Protein AF-A0A924S4B3-F1 (afdb_monomer_lite)

Foldseek 3Di:
DPPPDDDDPVLVVVLVVQVVVVVVQCVPAQAQKEKEWEQEDQDQIDIDIDGPVCVSVVSSVLVVVVWDWDWDDDHRYIYIYIYHPPDDDDDPVCSVVSGHPDNVVVVVVVVVD

Radius of gyration: 15.61 Å; chains: 1; bounding box: 39×21×47 Å

Structure (mmCIF, N/CA/C/O backbone):
data_AF-A0A924S4B3-F1
#
_entry.id   AF-A0A924S4B3-F1
#
loop_
_atom_site.group_PDB
_atom_site.id
_atom_site.type_symbol
_atom_site.label_atom_id
_atom_site.label_alt_id
_atom_site.label_comp_id
_atom_site.label_asym_id
_atom_site.label_entity_id
_atom_site.label_seq_id
_atom_site.pdbx_PDB_ins_code
_atom_site.Cartn_x
_atom_site.Cartn_y
_atom_site.Cartn_z
_atom_site.occupancy
_atom_site.B_iso_or_equiv
_atom_site.auth_seq_id
_atom_site.auth_comp_id
_atom_site.auth_asym_id
_atom_site.auth_atom_id
_atom_site.pdbx_PDB_model_num
ATOM 1 N N . MET A 1 1 ? 22.249 -5.259 0.755 1.00 54.16 1 MET A N 1
ATOM 2 C CA . MET A 1 1 ? 22.051 -6.200 -0.368 1.00 54.16 1 MET A CA 1
ATOM 3 C C . MET A 1 1 ? 20.658 -6.783 -0.255 1.00 54.16 1 MET A C 1
ATOM 5 O O . MET A 1 1 ? 20.288 -7.187 0.838 1.00 54.16 1 MET A O 1
ATOM 9 N N . LEU A 1 2 ? 19.913 -6.820 -1.354 1.00 54.34 2 LEU A N 1
ATOM 10 C CA . LEU A 1 2 ? 18.647 -7.545 -1.483 1.00 54.34 2 LEU A CA 1
ATOM 11 C C . LEU A 1 2 ? 18.917 -8.733 -2.402 1.00 54.34 2 LEU A C 1
ATOM 13 O O . LEU A 1 2 ? 19.341 -8.525 -3.536 1.00 54.34 2 LEU A O 1
ATOM 17 N N . ASN A 1 3 ? 18.778 -9.966 -1.908 1.00 53.97 3 ASN A N 1
ATOM 18 C CA . ASN A 1 3 ? 19.042 -11.191 -2.682 1.00 53.97 3 ASN A CA 1
ATOM 19 C C . ASN A 1 3 ? 20.413 -11.209 -3.402 1.00 53.97 3 ASN A C 1
ATOM 21 O O . ASN A 1 3 ? 20.523 -11.653 -4.541 1.00 53.97 3 ASN A O 1
ATOM 25 N N . GLY A 1 4 ? 21.464 -10.677 -2.766 1.00 54.41 4 GLY A N 1
ATOM 26 C CA . GLY A 1 4 ? 22.820 -10.652 -3.337 1.00 54.41 4 GLY A CA 1
ATOM 27 C C . GLY A 1 4 ? 23.061 -9.602 -4.430 1.00 54.41 4 GLY A C 1
ATOM 28 O O . GLY A 1 4 ? 24.157 -9.558 -4.984 1.00 54.41 4 GLY A O 1
ATOM 29 N N . ARG A 1 5 ? 22.088 -8.727 -4.726 1.00 55.66 5 ARG A N 1
ATOM 30 C CA . ARG A 1 5 ? 22.286 -7.562 -5.601 1.00 55.66 5 ARG A CA 1
ATOM 31 C C . ARG A 1 5 ? 22.590 -6.295 -4.787 1.00 55.66 5 ARG A C 1
ATOM 33 O O . ARG A 1 5 ? 22.019 -6.108 -3.698 1.00 55.66 5 ARG A O 1
ATOM 40 N N . PRO A 1 6 ? 23.492 -5.423 -5.278 1.00 60.53 6 PRO A N 1
ATOM 41 C CA . PRO A 1 6 ? 23.685 -4.104 -4.696 1.00 60.53 6 PRO A CA 1
ATOM 42 C C . PRO A 1 6 ? 22.382 -3.306 -4.806 1.00 60.53 6 PRO A C 1
ATOM 44 O O . PRO A 1 6 ? 21.747 -3.254 -5.854 1.00 60.53 6 PRO A O 1
ATOM 47 N N . VAL A 1 7 ? 21.975 -2.737 -3.675 1.00 71.00 7 VAL A N 1
ATOM 48 C CA . VAL A 1 7 ? 20.863 -1.788 -3.572 1.00 71.00 7 VAL A CA 1
ATOM 49 C C . VAL A 1 7 ? 21.354 -0.514 -4.243 1.00 71.00 7 VAL A C 1
ATOM 51 O O . VAL A 1 7 ? 22.374 0.027 -3.813 1.00 71.00 7 VAL A O 1
ATOM 54 N N . THR A 1 8 ? 20.698 -0.074 -5.315 1.00 84.00 8 THR A N 1
ATOM 55 C CA . THR A 1 8 ? 21.099 1.182 -5.952 1.00 84.00 8 THR A CA 1
ATOM 56 C C . THR A 1 8 ? 20.727 2.355 -5.036 1.00 84.00 8 THR A C 1
ATOM 58 O O . THR A 1 8 ? 19.738 2.251 -4.297 1.00 84.00 8 THR A O 1
ATOM 61 N N . PRO A 1 9 ? 21.501 3.454 -5.034 1.00 86.81 9 PRO A N 1
ATOM 62 C CA . PRO A 1 9 ? 21.172 4.638 -4.243 1.00 86.81 9 PRO A CA 1
ATOM 63 C C . PRO A 1 9 ? 19.749 5.146 -4.506 1.00 86.81 9 PRO A C 1
ATOM 65 O O . PRO A 1 9 ? 19.039 5.484 -3.565 1.00 86.81 9 PRO A 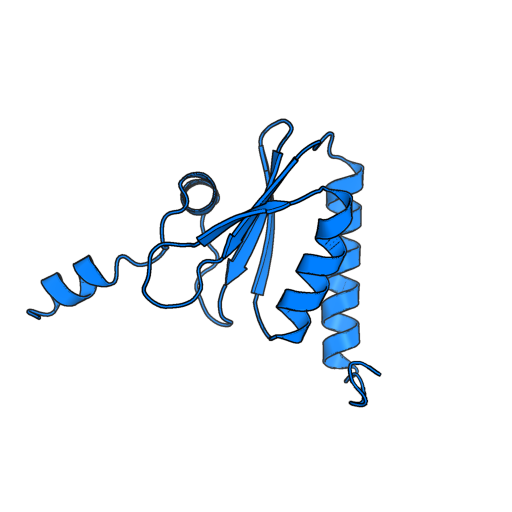O 1
ATOM 68 N N . GLU A 1 10 ? 19.298 5.092 -5.761 1.00 87.12 10 GLU A N 1
ATOM 69 C CA . GLU A 1 10 ? 17.970 5.550 -6.177 1.00 87.12 10 GLU A CA 1
ATOM 70 C C . GLU A 1 10 ? 16.851 4.695 -5.566 1.00 87.12 10 GLU A C 1
ATOM 72 O O . GLU A 1 10 ? 15.826 5.219 -5.129 1.00 87.12 10 GLU A O 1
ATOM 77 N N . PHE A 1 11 ? 17.037 3.371 -5.489 1.00 88.75 11 PHE A N 1
ATOM 78 C CA . PHE A 1 11 ? 16.074 2.496 -4.821 1.00 88.75 11 PHE A CA 1
ATOM 79 C C . PHE A 1 11 ? 16.042 2.754 -3.311 1.00 88.75 11 PHE A C 1
ATOM 81 O O . PHE A 1 11 ? 14.960 2.811 -2.728 1.00 88.75 11 PHE A O 1
ATOM 88 N N . ALA A 1 12 ? 17.209 2.925 -2.680 1.00 90.00 12 ALA A N 1
ATOM 89 C CA . ALA A 1 12 ? 17.286 3.209 -1.250 1.00 90.00 12 ALA A CA 1
ATOM 90 C C . ALA A 1 12 ? 16.564 4.519 -0.900 1.00 90.00 12 ALA A C 1
ATOM 92 O O . ALA A 1 12 ? 15.765 4.541 0.033 1.00 90.00 12 ALA A O 1
ATOM 93 N N . GLU A 1 13 ? 16.788 5.574 -1.685 1.00 92.56 13 GLU A N 1
ATOM 94 C CA . GLU A 1 13 ? 16.140 6.876 -1.515 1.00 92.56 13 GLU A CA 1
ATOM 95 C C . GLU A 1 13 ? 14.622 6.799 -1.735 1.00 92.56 13 GLU A C 1
ATOM 97 O O . GLU A 1 13 ? 13.847 7.298 -0.913 1.00 92.56 13 GLU A O 1
ATOM 102 N N . LYS A 1 14 ? 14.176 6.122 -2.803 1.00 92.38 14 LYS A N 1
ATOM 103 C CA . LYS A 1 14 ? 12.745 5.927 -3.087 1.00 92.38 14 LYS A CA 1
ATOM 104 C C . LYS A 1 14 ? 12.048 5.176 -1.951 1.00 92.38 14 LYS A C 1
ATOM 106 O O . LYS A 1 14 ? 10.957 5.562 -1.529 1.00 92.38 14 LYS A O 1
ATOM 111 N N . LEU A 1 15 ? 12.674 4.111 -1.454 1.00 94.75 15 LEU A N 1
ATOM 112 C CA . LEU A 1 15 ? 12.137 3.304 -0.365 1.00 94.75 15 LEU A CA 1
ATOM 113 C C . LEU A 1 15 ? 12.078 4.087 0.952 1.00 94.75 15 LEU A C 1
ATOM 115 O O . LEU A 1 15 ? 11.048 4.055 1.624 1.00 94.75 15 LEU A O 1
ATOM 119 N N . ASP A 1 16 ? 13.154 4.784 1.316 1.00 95.62 16 ASP A N 1
ATOM 120 C CA . ASP A 1 16 ? 13.212 5.570 2.551 1.00 95.62 16 ASP A CA 1
ATOM 121 C C . ASP A 1 16 ? 12.171 6.697 2.549 1.00 95.62 16 ASP A C 1
ATOM 123 O O . ASP A 1 16 ? 11.430 6.869 3.521 1.00 95.62 16 ASP A O 1
ATOM 127 N N . THR A 1 17 ? 12.019 7.377 1.408 1.00 96.56 17 THR A N 1
ATOM 128 C CA . THR A 1 17 ? 10.977 8.389 1.194 1.00 96.56 17 THR A CA 1
ATOM 129 C C . THR A 1 17 ? 9.582 7.800 1.407 1.00 96.56 17 THR A C 1
ATOM 131 O O . THR A 1 17 ? 8.772 8.365 2.147 1.00 96.56 17 THR A O 1
ATOM 134 N N . ALA A 1 18 ? 9.292 6.646 0.797 1.00 96.44 18 ALA A N 1
ATOM 135 C CA . ALA A 1 18 ? 7.984 6.005 0.900 1.00 96.44 18 ALA A CA 1
ATOM 136 C C . ALA A 1 18 ? 7.673 5.532 2.329 1.00 96.44 18 ALA A C 1
ATOM 138 O O . ALA A 1 18 ? 6.586 5.802 2.841 1.00 96.44 18 ALA A O 1
ATOM 139 N N . LEU A 1 19 ? 8.621 4.870 3.001 1.00 97.31 19 LEU A N 1
ATOM 140 C CA . LEU A 1 19 ? 8.433 4.399 4.375 1.00 97.31 19 LEU A CA 1
ATOM 141 C C . LEU A 1 19 ? 8.298 5.563 5.360 1.00 97.31 19 LEU A C 1
ATOM 143 O O . LEU A 1 19 ? 7.445 5.516 6.245 1.00 97.31 19 LEU A O 1
ATOM 147 N N . THR A 1 20 ? 9.082 6.629 5.193 1.00 97.88 20 THR A N 1
ATOM 148 C CA . THR A 1 20 ? 8.966 7.841 6.015 1.00 97.88 20 THR A CA 1
ATOM 149 C C . THR A 1 20 ? 7.596 8.496 5.841 1.00 97.88 20 THR A C 1
ATOM 151 O O . THR A 1 20 ? 6.927 8.796 6.833 1.00 97.88 20 THR A O 1
ATOM 154 N N . ALA A 1 21 ? 7.130 8.654 4.598 1.00 97.62 21 ALA A N 1
ATOM 155 C CA . ALA A 1 21 ? 5.809 9.206 4.312 1.00 97.62 21 ALA A CA 1
ATOM 156 C C . ALA A 1 21 ? 4.680 8.331 4.887 1.00 97.62 21 ALA A C 1
ATOM 158 O O . ALA A 1 21 ? 3.723 8.852 5.466 1.00 97.62 21 ALA A O 1
ATOM 159 N N . TYR A 1 22 ? 4.800 7.005 4.777 1.00 97.44 22 TYR A N 1
ATOM 160 C CA . TYR A 1 22 ? 3.815 6.078 5.328 1.00 97.44 22 TYR A CA 1
ATOM 161 C C . TYR A 1 22 ? 3.769 6.133 6.856 1.00 97.44 22 TYR A C 1
ATOM 163 O O . TYR A 1 22 ? 2.689 6.228 7.431 1.00 97.44 22 TYR A O 1
ATOM 171 N N . ARG A 1 23 ? 4.923 6.134 7.531 1.00 97.06 23 ARG A N 1
ATOM 172 C CA . ARG A 1 23 ? 4.995 6.222 8.998 1.00 97.06 23 ARG A CA 1
ATOM 173 C C . ARG A 1 23 ? 4.394 7.520 9.523 1.00 97.06 23 ARG A C 1
ATOM 175 O O . ARG A 1 23 ? 3.650 7.490 10.500 1.00 97.06 23 ARG A O 1
ATOM 182 N N . ALA A 1 24 ? 4.668 8.642 8.855 1.00 97.06 24 ALA A N 1
ATOM 183 C CA . ALA A 1 24 ? 4.067 9.930 9.193 1.00 97.06 24 ALA A CA 1
ATOM 184 C C . ALA A 1 24 ? 2.536 9.901 9.050 1.00 97.06 24 ALA A C 1
ATOM 186 O O . ALA A 1 24 ? 1.825 10.387 9.927 1.00 97.06 24 ALA A O 1
ATOM 187 N N . PHE A 1 25 ? 2.025 9.280 7.982 1.00 96.19 25 PHE A N 1
ATOM 188 C CA . PHE A 1 25 ? 0.593 9.039 7.811 1.00 96.19 25 PHE A CA 1
ATOM 189 C C . PHE A 1 25 ? 0.027 8.150 8.930 1.00 96.19 25 PHE A C 1
ATOM 191 O O . PHE A 1 25 ? -0.948 8.533 9.577 1.00 96.19 25 PHE A O 1
ATOM 198 N N . ALA A 1 26 ? 0.654 6.999 9.186 1.00 94.81 26 ALA A N 1
ATOM 199 C CA . ALA A 1 26 ? 0.186 5.979 10.120 1.00 94.81 26 ALA A CA 1
ATOM 200 C C . ALA A 1 26 ? 0.165 6.465 11.577 1.00 94.81 26 ALA A C 1
ATOM 202 O O . ALA A 1 26 ? -0.720 6.067 12.330 1.00 94.81 26 ALA A O 1
ATOM 203 N N . ALA A 1 27 ? 1.073 7.368 11.962 1.00 94.12 27 ALA A N 1
ATOM 204 C CA . ALA A 1 27 ? 1.106 7.963 13.300 1.00 94.12 27 ALA A CA 1
ATOM 205 C C . ALA A 1 27 ? -0.196 8.701 13.673 1.00 94.12 27 ALA A C 1
ATOM 207 O O . ALA A 1 27 ? -0.511 8.829 14.855 1.00 94.12 27 ALA A O 1
ATOM 208 N N . GLY A 1 28 ? -0.955 9.174 12.678 1.00 89.75 28 GLY A N 1
ATOM 209 C CA . GLY A 1 28 ? -2.250 9.830 12.870 1.00 89.75 28 GLY A CA 1
ATOM 210 C C . GLY A 1 28 ? -3.468 8.913 12.725 1.00 89.75 28 GLY A C 1
ATOM 211 O O . GLY A 1 28 ? -4.589 9.405 12.831 1.00 89.75 28 GLY A O 1
ATOM 212 N N . GLN A 1 29 ? -3.285 7.617 12.452 1.00 90.19 29 GLN A N 1
ATOM 213 C CA . GLN A 1 29 ? -4.388 6.698 12.156 1.00 90.19 29 GLN A CA 1
ATOM 214 C C . GLN A 1 29 ? -4.704 5.760 13.323 1.00 90.19 29 GLN A C 1
ATOM 216 O O . GLN A 1 29 ? -3.825 5.324 14.060 1.00 90.19 29 GLN A O 1
ATOM 221 N N . GLN A 1 30 ? -5.976 5.372 13.427 1.00 89.19 30 GLN A N 1
ATOM 222 C CA . GLN A 1 30 ? -6.450 4.298 14.314 1.00 89.19 30 GLN A CA 1
ATOM 223 C C . GLN A 1 30 ? -6.754 3.015 13.530 1.00 89.19 30 GLN A C 1
ATOM 225 O O . GLN A 1 30 ? -7.621 2.227 13.909 1.00 89.19 30 GLN A O 1
ATOM 230 N N . ALA A 1 31 ? -6.090 2.830 12.389 1.00 89.19 31 ALA A N 1
ATOM 231 C 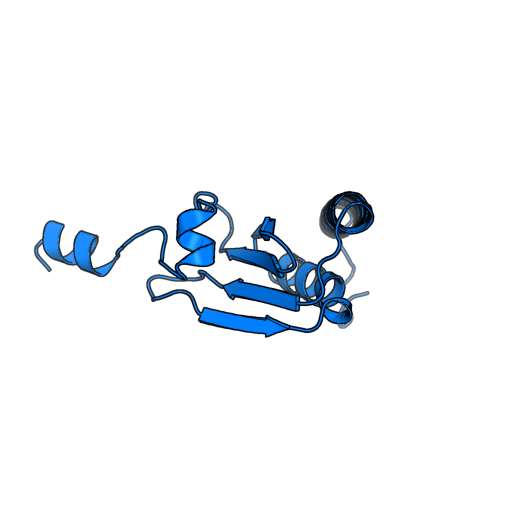CA . ALA A 1 31 ? -6.364 1.708 11.512 1.00 89.19 31 ALA A CA 1
ATOM 232 C C . ALA A 1 31 ? -6.033 0.380 12.207 1.00 89.19 31 ALA A C 1
ATOM 234 O O . ALA A 1 31 ? -4.938 0.192 12.735 1.00 89.19 31 ALA A O 1
ATOM 235 N N . THR A 1 32 ? -6.983 -0.550 12.183 1.00 89.62 32 THR A N 1
ATOM 236 C CA . THR A 1 32 ? -6.844 -1.900 12.752 1.00 89.62 32 THR A CA 1
ATOM 237 C C . THR A 1 32 ? -6.772 -2.975 11.672 1.00 89.62 32 THR A C 1
ATOM 239 O O . THR A 1 32 ? -6.429 -4.120 11.956 1.00 89.62 32 THR A O 1
ATOM 242 N N . SER A 1 33 ? -7.074 -2.607 10.426 1.00 93.19 33 SER A N 1
ATOM 243 C CA . SER A 1 33 ? -7.055 -3.489 9.262 1.00 93.19 33 SER A CA 1
ATOM 244 C C . SER A 1 33 ? -6.494 -2.769 8.041 1.00 93.19 33 SER A C 1
ATOM 246 O O . SER A 1 33 ? -6.571 -1.540 7.946 1.00 93.19 33 SER A O 1
ATOM 248 N N . CYS A 1 34 ? -5.943 -3.535 7.101 1.00 97.31 34 CYS A N 1
ATOM 249 C CA . CYS A 1 34 ? -5.501 -3.010 5.820 1.00 97.31 34 CYS A CA 1
ATOM 250 C C . CYS A 1 34 ? -6.009 -3.863 4.665 1.00 97.31 34 CYS A C 1
ATOM 252 O O . CYS A 1 34 ? -5.911 -5.088 4.712 1.00 97.31 34 CYS A O 1
ATOM 254 N N . ARG A 1 35 ? -6.529 -3.201 3.629 1.00 97.44 35 ARG A N 1
ATOM 255 C CA . ARG A 1 35 ? -6.852 -3.813 2.342 1.00 97.44 35 ARG A CA 1
ATOM 256 C C . ARG A 1 35 ? -5.750 -3.459 1.354 1.00 97.44 35 ARG A C 1
ATOM 258 O O . ARG A 1 35 ? -5.565 -2.289 1.023 1.00 97.44 35 ARG A O 1
ATOM 265 N N . LEU A 1 36 ? -5.021 -4.465 0.899 1.00 97.00 36 LEU A N 1
ATOM 266 C CA . LEU A 1 36 ? -4.056 -4.337 -0.181 1.00 97.00 36 LEU A CA 1
ATOM 267 C C . LEU A 1 36 ? -4.774 -4.580 -1.505 1.00 97.00 36 LEU A C 1
ATOM 269 O O . LEU A 1 36 ? -5.316 -5.663 -1.695 1.00 97.00 36 LEU A O 1
ATOM 273 N N . VAL A 1 37 ? -4.768 -3.591 -2.393 1.00 95.56 37 VAL A N 1
ATOM 274 C CA . VAL A 1 37 ? -5.407 -3.624 -3.711 1.00 95.56 37 VAL A CA 1
ATOM 275 C C . VAL A 1 37 ? -4.323 -3.532 -4.781 1.00 95.56 37 VAL A C 1
ATOM 277 O O . VAL A 1 37 ? -3.621 -2.531 -4.890 1.00 95.56 37 VAL A O 1
ATOM 280 N N . HIS A 1 38 ? -4.165 -4.603 -5.546 1.00 92.44 38 HIS A N 1
ATOM 281 C CA . HIS A 1 38 ? -3.237 -4.723 -6.662 1.00 92.44 38 HIS A CA 1
ATOM 282 C C . HIS A 1 38 ? -4.011 -4.579 -7.96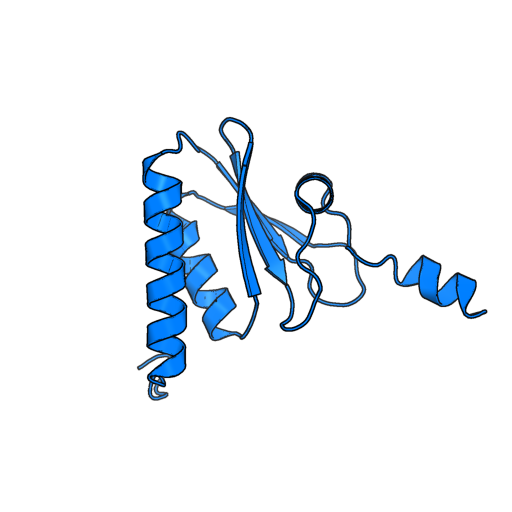8 1.00 92.44 38 HIS A C 1
ATOM 284 O O . HIS A 1 38 ? -4.725 -5.498 -8.374 1.00 92.44 38 HIS A O 1
ATOM 290 N N . ASP A 1 39 ? -3.838 -3.437 -8.620 1.00 86.38 39 ASP A N 1
ATOM 291 C CA . ASP A 1 39 ? -4.376 -3.142 -9.944 1.00 86.38 39 ASP A CA 1
ATOM 292 C C . ASP A 1 39 ? -3.218 -3.174 -10.952 1.00 86.38 39 ASP A C 1
ATOM 294 O O . ASP A 1 39 ? -2.582 -2.166 -11.253 1.00 86.38 39 ASP A O 1
ATOM 298 N N . VAL A 1 40 ? -2.854 -4.388 -11.366 1.00 79.38 40 VAL A N 1
ATOM 299 C CA . VAL A 1 40 ? -1.729 -4.665 -12.270 1.00 79.38 40 VAL A CA 1
ATOM 300 C C . VAL A 1 40 ? -2.232 -5.463 -13.472 1.00 79.38 40 VAL A C 1
ATOM 302 O O . VAL A 1 40 ? -2.798 -6.548 -13.317 1.00 79.38 40 VAL A O 1
ATOM 305 N N . GLY A 1 41 ? -2.016 -4.926 -14.675 1.00 73.38 41 GLY A N 1
ATOM 306 C CA . GLY A 1 41 ? -2.498 -5.494 -15.933 1.00 73.38 41 GLY A CA 1
ATOM 307 C C . GLY A 1 41 ? -3.928 -5.085 -16.317 1.00 73.38 41 GLY A C 1
ATOM 308 O O . GLY A 1 41 ? -4.506 -4.150 -15.784 1.00 73.38 41 GLY A O 1
ATOM 309 N N . ALA A 1 42 ? -4.497 -5.797 -17.293 1.00 66.62 42 ALA A N 1
ATOM 310 C CA . ALA A 1 42 ? -5.788 -5.477 -17.921 1.00 66.62 42 ALA A CA 1
ATOM 311 C C . ALA A 1 42 ? -7.025 -6.059 -17.201 1.00 66.62 42 ALA A C 1
ATOM 313 O O . ALA A 1 42 ? -8.134 -5.999 -17.727 1.00 66.62 42 ALA A O 1
ATOM 314 N N . GLY A 1 43 ? -6.826 -6.715 -16.058 1.00 71.81 43 GLY A N 1
ATOM 315 C CA . GLY A 1 43 ? -7.865 -7.475 -15.368 1.00 71.81 43 GLY A CA 1
ATOM 316 C C . GLY A 1 43 ? -8.520 -6.713 -14.220 1.00 71.81 43 GLY A C 1
ATOM 317 O O . GLY A 1 43 ? -8.140 -5.598 -13.879 1.00 71.81 43 GLY A O 1
ATOM 318 N N . LYS A 1 44 ? -9.488 -7.366 -13.568 1.00 79.44 44 LYS A N 1
ATOM 319 C CA . LYS A 1 44 ? -10.032 -6.877 -12.299 1.00 79.44 44 LYS A CA 1
ATOM 320 C C . LYS A 1 44 ? -8.907 -6.802 -11.248 1.00 79.44 44 LYS A C 1
ATOM 322 O O . LYS A 1 44 ? -8.180 -7.794 -11.112 1.00 79.44 44 LYS A O 1
ATOM 327 N N . PRO A 1 45 ? -8.809 -5.712 -10.464 1.00 86.75 45 PRO A N 1
ATOM 328 C CA . PRO A 1 45 ? -7.873 -5.631 -9.357 1.00 86.75 45 PRO A CA 1
ATOM 329 C C . PRO A 1 45 ? -8.031 -6.814 -8.407 1.00 86.75 45 PRO A C 1
ATOM 331 O O . PRO A 1 45 ? -9.141 -7.242 -8.075 1.00 86.75 45 PRO A O 1
ATOM 334 N N . SER A 1 46 ? -6.902 -7.339 -7.950 1.00 90.44 46 SER A N 1
ATOM 335 C CA . SER A 1 46 ? -6.882 -8.336 -6.885 1.00 90.44 46 SER A CA 1
ATOM 336 C C . SER A 1 46 ? -6.747 -7.632 -5.544 1.00 90.44 46 SER A C 1
ATOM 338 O O . SER A 1 46 ? -5.992 -6.670 -5.423 1.00 90.44 46 SER A O 1
ATOM 340 N N . ALA A 1 47 ? -7.475 -8.090 -4.529 1.00 94.25 47 ALA A N 1
ATOM 341 C CA . ALA A 1 47 ? -7.413 -7.469 -3.218 1.00 94.25 47 ALA A CA 1
ATOM 342 C C . ALA A 1 47 ? -7.414 -8.497 -2.090 1.00 94.25 47 ALA A C 1
ATOM 344 O O . ALA A 1 47 ? -8.159 -9.481 -2.112 1.00 94.25 47 ALA A O 1
ATOM 345 N N . ILE A 1 48 ? -6.567 -8.254 -1.093 1.00 95.81 48 ILE A N 1
ATOM 346 C CA . ILE A 1 48 ? -6.405 -9.113 0.079 1.00 95.81 48 ILE A CA 1
ATOM 347 C C . ILE A 1 48 ? -6.361 -8.273 1.350 1.00 95.81 48 ILE A C 1
ATOM 349 O O . ILE A 1 48 ? -5.871 -7.143 1.353 1.00 95.81 48 ILE A O 1
ATOM 353 N N . ASP A 1 49 ? -6.862 -8.831 2.447 1.00 97.38 49 ASP A N 1
ATOM 354 C CA . ASP A 1 49 ? -6.646 -8.239 3.762 1.00 97.38 49 ASP A CA 1
ATOM 355 C C . ASP A 1 49 ? -5.255 -8.630 4.270 1.00 97.38 49 ASP A C 1
ATOM 357 O O . ASP A 1 49 ? -4.860 -9.795 4.193 1.00 97.38 49 ASP A O 1
ATOM 361 N N . ILE A 1 50 ? -4.518 -7.651 4.788 1.00 95.19 50 ILE A N 1
ATOM 362 C CA . ILE A 1 50 ? -3.202 -7.846 5.407 1.00 95.19 50 ILE A CA 1
ATOM 363 C C . ILE A 1 50 ? -3.192 -7.239 6.809 1.00 95.19 50 ILE A C 1
ATOM 365 O O . ILE A 1 50 ? -3.945 -6.304 7.111 1.00 95.19 50 ILE A O 1
ATOM 369 N N . ALA A 1 51 ? -2.320 -7.749 7.677 1.00 94.12 51 ALA A N 1
ATOM 370 C CA . ALA A 1 51 ? -2.153 -7.161 8.998 1.00 94.12 51 ALA A CA 1
ATOM 371 C C . ALA A 1 51 ? -1.469 -5.786 8.891 1.00 94.12 51 ALA A C 1
ATOM 373 O O . ALA A 1 51 ? -0.590 -5.577 8.055 1.00 94.12 51 ALA A O 1
ATOM 374 N N . ILE A 1 52 ? -1.818 -4.846 9.780 1.00 93.38 52 ILE A N 1
ATOM 375 C CA . ILE A 1 52 ? -1.183 -3.511 9.830 1.00 93.38 52 ILE A CA 1
ATOM 376 C C . ILE A 1 52 ? 0.346 -3.624 9.960 1.00 93.38 52 ILE A C 1
ATOM 378 O O . ILE A 1 52 ? 1.087 -2.849 9.358 1.00 93.38 52 ILE A O 1
ATOM 382 N N . THR A 1 53 ? 0.823 -4.631 10.696 1.00 93.94 53 THR A N 1
ATOM 383 C CA . THR A 1 53 ? 2.251 -4.914 10.896 1.00 93.94 53 THR A CA 1
ATOM 384 C C . THR A 1 53 ? 2.975 -5.369 9.627 1.00 93.94 53 THR A C 1
ATOM 386 O O . THR A 1 53 ? 4.200 -5.350 9.595 1.00 93.94 53 THR A O 1
ATOM 389 N N . GLU A 1 54 ? 2.252 -5.772 8.578 1.00 95.81 54 GLU A N 1
ATOM 390 C CA . GLU A 1 54 ? 2.827 -6.226 7.306 1.00 95.81 54 GLU A CA 1
ATOM 391 C C . GLU A 1 54 ? 2.948 -5.105 6.266 1.00 95.81 54 GLU A C 1
ATOM 393 O O . GLU A 1 54 ? 3.615 -5.293 5.248 1.00 95.81 54 GLU A O 1
ATOM 398 N N . ILE A 1 55 ? 2.334 -3.937 6.497 1.00 96.12 55 ILE A N 1
ATOM 399 C CA . ILE A 1 55 ? 2.217 -2.878 5.482 1.00 96.12 55 ILE A CA 1
ATOM 400 C C . ILE A 1 55 ? 3.583 -2.398 4.993 1.00 96.12 55 ILE A C 1
ATOM 402 O O . ILE A 1 55 ? 3.803 -2.331 3.787 1.00 96.12 55 ILE A O 1
ATOM 406 N N . GLU A 1 56 ? 4.524 -2.117 5.897 1.00 97.31 56 GLU A N 1
ATOM 407 C CA . GLU A 1 56 ? 5.866 -1.674 5.498 1.00 97.31 56 GLU A CA 1
ATOM 408 C C . GLU A 1 56 ? 6.590 -2.734 4.654 1.00 97.31 56 GLU A C 1
ATOM 410 O O . GLU A 1 56 ? 7.239 -2.400 3.664 1.00 97.31 56 GLU A O 1
ATOM 415 N N . GLY A 1 57 ? 6.419 -4.018 4.989 1.00 96.38 57 GLY A N 1
ATOM 416 C CA . GLY A 1 57 ? 6.958 -5.128 4.202 1.00 96.38 57 GLY A CA 1
ATOM 417 C C . GLY A 1 57 ? 6.341 -5.213 2.804 1.00 96.38 57 GLY A C 1
ATOM 418 O O . GLY A 1 57 ? 7.042 -5.506 1.836 1.00 96.38 57 GLY A O 1
ATOM 419 N N . ARG A 1 58 ? 5.046 -4.898 2.670 1.00 96.50 58 ARG A N 1
ATOM 420 C CA . ARG A 1 58 ? 4.366 -4.825 1.367 1.00 96.50 58 ARG A CA 1
ATOM 421 C C . ARG A 1 58 ? 4.812 -3.620 0.547 1.00 96.50 58 ARG A C 1
ATOM 423 O O . ARG A 1 58 ? 5.116 -3.800 -0.628 1.00 96.50 58 ARG A O 1
ATOM 430 N N . ILE A 1 59 ? 4.930 -2.437 1.157 1.00 96.88 59 ILE A N 1
ATOM 431 C CA . ILE A 1 59 ? 5.485 -1.235 0.506 1.00 96.88 59 ILE A CA 1
ATOM 432 C C . ILE A 1 59 ? 6.880 -1.544 -0.042 1.00 96.88 59 ILE A C 1
ATOM 434 O O . ILE A 1 59 ? 7.162 -1.288 -1.211 1.00 96.88 59 ILE A O 1
ATOM 438 N N . PHE A 1 60 ? 7.727 -2.156 0.786 1.00 95.88 60 PHE A N 1
ATOM 439 C CA . PHE A 1 60 ? 9.066 -2.570 0.399 1.00 95.88 60 PHE A CA 1
ATOM 440 C C . PHE A 1 60 ? 9.071 -3.510 -0.810 1.00 95.88 60 PHE A C 1
ATOM 442 O O . PHE A 1 60 ? 9.746 -3.224 -1.797 1.00 95.88 60 PHE A O 1
ATOM 449 N N . GLY A 1 61 ? 8.322 -4.618 -0.735 1.00 94.25 61 GLY A N 1
ATOM 450 C CA . GLY A 1 61 ? 8.277 -5.620 -1.802 1.00 94.25 61 GLY A CA 1
ATOM 451 C C . GLY A 1 61 ? 7.807 -5.021 -3.124 1.00 94.25 61 GLY A C 1
ATOM 452 O O . GLY A 1 61 ? 8.461 -5.194 -4.146 1.00 94.25 61 GLY A O 1
ATOM 453 N N . CYS A 1 62 ? 6.746 -4.214 -3.085 1.00 94.62 62 CYS A N 1
ATOM 454 C CA . CYS A 1 62 ? 6.191 -3.594 -4.284 1.00 94.62 62 CYS A CA 1
ATOM 455 C C . CYS A 1 62 ? 7.172 -2.604 -4.930 1.00 94.62 62 CYS A C 1
ATOM 457 O O . CYS A 1 62 ? 7.376 -2.645 -6.141 1.00 94.62 62 CYS A O 1
ATOM 459 N N . ILE A 1 63 ? 7.837 -1.752 -4.141 1.00 93.94 63 ILE A N 1
ATOM 460 C CA . ILE A 1 63 ? 8.850 -0.827 -4.675 1.00 93.94 63 ILE A CA 1
ATOM 461 C C . ILE A 1 63 ? 10.050 -1.598 -5.240 1.00 93.94 63 ILE A C 1
ATOM 463 O O . ILE A 1 63 ? 10.591 -1.200 -6.272 1.00 93.94 63 ILE A O 1
ATOM 467 N N . ALA A 1 64 ? 10.460 -2.698 -4.599 1.00 91.81 64 ALA A N 1
ATOM 468 C CA . ALA A 1 64 ? 11.558 -3.543 -5.072 1.00 91.81 64 ALA A CA 1
ATOM 469 C C . ALA A 1 64 ? 11.238 -4.245 -6.401 1.00 91.81 64 ALA A C 1
ATOM 471 O O . ALA A 1 64 ? 12.141 -4.461 -7.208 1.00 91.81 64 ALA A O 1
ATOM 472 N N . GLU A 1 65 ? 9.966 -4.556 -6.644 1.00 91.12 65 GLU A N 1
ATOM 473 C CA . GLU A 1 65 ? 9.462 -5.098 -7.911 1.00 91.12 65 GLU A CA 1
ATOM 474 C C . GLU A 1 65 ? 9.227 -4.012 -8.980 1.00 91.12 65 GLU A C 1
ATOM 476 O O . GLU A 1 65 ? 8.965 -4.330 -10.136 1.00 91.12 65 GLU A O 1
ATOM 481 N N . GLY A 1 66 ? 9.393 -2.732 -8.628 1.00 91.44 66 GLY A N 1
ATOM 482 C CA . GLY A 1 66 ? 9.264 -1.600 -9.548 1.00 91.44 66 GLY A CA 1
ATOM 483 C C . GLY A 1 66 ? 7.871 -0.970 -9.594 1.00 91.44 66 GLY A C 1
ATOM 484 O O . GLY A 1 66 ? 7.664 -0.034 -10.364 1.00 91.44 66 GLY A O 1
ATOM 485 N N . PHE A 1 67 ? 6.939 -1.416 -8.752 1.00 93.25 67 PHE A N 1
ATOM 486 C CA . PHE A 1 67 ? 5.585 -0.875 -8.702 1.00 93.25 67 PHE A CA 1
ATOM 487 C C . PHE A 1 67 ? 5.514 0.516 -8.061 1.00 93.25 67 PHE A C 1
ATOM 489 O O . PHE A 1 67 ? 6.365 0.937 -7.262 1.00 93.25 67 PHE A O 1
ATOM 496 N N . SER A 1 68 ? 4.442 1.223 -8.405 1.00 92.94 68 SER A N 1
ATOM 497 C CA . SER A 1 68 ? 3.968 2.413 -7.707 1.00 92.94 68 SER A CA 1
ATOM 498 C C . SER A 1 68 ? 3.049 1.998 -6.567 1.00 92.94 68 SER A C 1
ATOM 500 O O . SER A 1 68 ? 2.215 1.109 -6.724 1.00 92.94 68 SER A O 1
ATOM 502 N N . VAL A 1 69 ? 3.200 2.650 -5.416 1.00 95.69 69 VAL A N 1
ATOM 503 C CA . VAL A 1 69 ? 2.436 2.338 -4.206 1.00 95.69 69 VAL A CA 1
ATOM 504 C C . VAL A 1 69 ? 1.919 3.627 -3.593 1.00 95.69 69 VAL A C 1
ATOM 506 O O . VAL A 1 69 ? 2.641 4.625 -3.537 1.00 95.69 69 VAL A O 1
ATOM 509 N N . GLY A 1 70 ? 0.701 3.596 -3.069 1.00 96.44 70 GLY A N 1
ATOM 510 C CA . GLY A 1 70 ? 0.205 4.653 -2.202 1.00 96.44 70 GLY A CA 1
ATOM 511 C C . GLY A 1 70 ? -0.883 4.168 -1.263 1.00 96.44 70 GLY A C 1
ATOM 512 O O . GLY A 1 70 ? -1.289 3.008 -1.288 1.00 96.44 70 GLY A O 1
ATOM 513 N N . TRP A 1 71 ? -1.336 5.066 -0.396 1.00 97.44 71 TRP A N 1
ATOM 514 C CA . TRP A 1 71 ? -2.237 4.712 0.692 1.00 97.44 71 TRP A CA 1
ATOM 515 C C . TRP A 1 71 ? -3.201 5.838 1.046 1.00 97.44 71 TRP A C 1
ATOM 517 O O . TRP A 1 71 ? -2.947 7.014 0.777 1.00 97.44 71 TRP A O 1
ATOM 527 N N . PHE A 1 72 ? -4.305 5.452 1.674 1.00 96.88 72 PHE A N 1
ATOM 528 C CA . PHE A 1 72 ? -5.241 6.332 2.370 1.00 96.88 72 PHE A CA 1
ATOM 529 C C . PHE A 1 72 ? -5.981 5.533 3.450 1.00 96.88 72 PHE A C 1
ATOM 531 O O . PHE A 1 72 ? -5.822 4.316 3.545 1.00 96.88 72 PHE A O 1
ATOM 538 N N . ALA A 1 73 ? -6.771 6.208 4.282 1.00 95.50 73 ALA A N 1
ATOM 539 C CA . ALA A 1 73 ? -7.615 5.562 5.282 1.00 95.50 73 ALA A CA 1
ATOM 540 C C . ALA A 1 73 ? -9.078 5.979 5.122 1.00 95.50 73 ALA A C 1
ATOM 542 O O . ALA A 1 73 ? -9.367 7.132 4.800 1.00 95.50 73 ALA A O 1
ATOM 543 N N . GLU A 1 74 ? -9.983 5.048 5.420 1.00 93.81 74 GLU A N 1
ATOM 544 C CA . GLU A 1 74 ? -11.401 5.313 5.657 1.00 93.81 74 GLU A CA 1
ATOM 545 C C . GLU A 1 74 ? -11.822 4.641 6.968 1.00 93.81 74 GLU A C 1
ATOM 547 O O . GLU A 1 74 ? -11.853 3.413 7.097 1.00 93.81 74 GLU A O 1
ATOM 552 N N . GLY A 1 75 ? -12.109 5.460 7.982 1.00 90.44 75 GLY A N 1
ATOM 553 C CA . GLY A 1 75 ? -12.415 4.980 9.328 1.00 90.44 75 GLY A CA 1
ATOM 554 C C . GLY A 1 75 ? -11.253 4.186 9.933 1.00 90.44 75 GLY A C 1
ATOM 555 O O . GLY A 1 75 ? -10.165 4.715 10.134 1.00 90.44 75 GLY A O 1
ATOM 556 N N . VAL A 1 76 ? -11.493 2.907 10.234 1.00 92.31 76 VAL A N 1
ATOM 557 C CA . VAL A 1 76 ? -10.512 1.999 10.865 1.00 92.31 76 VAL A CA 1
ATOM 558 C C . VAL A 1 76 ? -9.734 1.144 9.858 1.00 92.31 76 VAL A C 1
ATOM 560 O O . VAL A 1 76 ? -9.029 0.207 10.247 1.00 92.31 76 VAL A O 1
ATOM 563 N N . ARG A 1 77 ? -9.880 1.422 8.560 1.00 95.00 77 ARG A N 1
ATOM 564 C CA . ARG A 1 77 ? -9.259 0.646 7.488 1.00 95.00 77 ARG A CA 1
ATOM 565 C C . ARG A 1 77 ? -8.282 1.509 6.702 1.00 95.00 77 ARG A C 1
ATOM 567 O O . ARG A 1 77 ? -8.652 2.563 6.190 1.00 95.00 77 ARG A O 1
ATOM 574 N N . THR A 1 78 ? -7.050 1.027 6.582 1.00 97.00 78 THR A N 1
ATOM 575 C CA . THR A 1 78 ? -6.073 1.544 5.620 1.00 97.00 78 THR A CA 1
ATOM 576 C C . THR A 1 78 ? -6.257 0.817 4.294 1.00 97.00 78 THR A C 1
ATOM 578 O O . THR A 1 78 ? -6.451 -0.395 4.265 1.00 97.00 78 THR A O 1
ATOM 581 N N . TYR A 1 79 ? -6.170 1.540 3.191 1.00 97.31 79 TYR A N 1
ATOM 582 C CA . TYR A 1 79 ? -6.071 0.963 1.8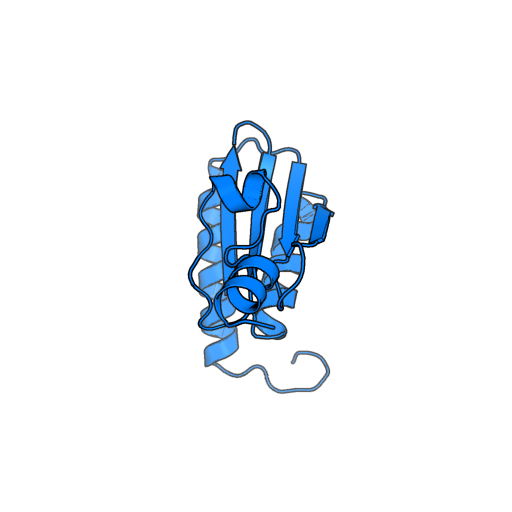60 1.00 97.31 79 TYR A CA 1
ATOM 583 C C . TYR A 1 79 ? -4.658 1.198 1.349 1.00 97.31 79 TYR A C 1
ATOM 585 O O . TYR A 1 79 ? -4.173 2.329 1.381 1.00 97.31 79 TYR A O 1
ATOM 593 N N . LEU A 1 80 ? -4.004 0.132 0.899 1.00 97.56 80 LEU A N 1
ATOM 594 C CA . LEU A 1 80 ? -2.722 0.175 0.209 1.00 97.56 80 LEU A CA 1
ATOM 595 C C . LEU A 1 80 ? -2.987 -0.200 -1.246 1.00 97.56 80 LEU A C 1
ATOM 597 O O . LEU A 1 80 ? -3.398 -1.325 -1.510 1.00 97.56 80 LEU A O 1
ATOM 601 N N . TRP A 1 81 ? -2.791 0.724 -2.179 1.00 96.31 81 TRP A N 1
ATOM 602 C CA . TRP A 1 81 ? -2.943 0.444 -3.604 1.00 96.31 81 TRP A CA 1
ATOM 603 C C . TRP A 1 81 ? -1.575 0.282 -4.264 1.00 96.31 81 TRP A C 1
ATOM 605 O O . TRP A 1 81 ? -0.615 0.965 -3.897 1.00 96.31 81 TRP A O 1
ATOM 615 N N . VAL A 1 82 ? -1.502 -0.633 -5.227 1.00 95.12 82 VAL A N 1
ATOM 616 C CA . VAL A 1 82 ? -0.293 -0.999 -5.972 1.00 95.12 82 VAL A CA 1
ATOM 617 C C . VAL A 1 82 ? -0.625 -1.057 -7.456 1.00 95.12 82 VAL A C 1
ATOM 619 O O . VAL A 1 82 ? -1.633 -1.658 -7.827 1.00 95.12 82 VAL A O 1
ATOM 622 N N . GLN A 1 83 ? 0.219 -0.444 -8.286 1.00 93.00 83 GLN A N 1
ATOM 623 C CA . GLN A 1 83 ? 0.052 -0.386 -9.740 1.00 93.00 83 GLN A CA 1
ATOM 624 C C . GLN A 1 83 ? 1.386 -0.431 -10.482 1.00 93.00 83 GLN A C 1
ATOM 626 O O . GLN A 1 83 ? 2.441 -0.132 -9.914 1.00 93.00 83 GLN A O 1
ATOM 631 N N . GLU A 1 84 ? 1.328 -0.763 -11.773 1.00 89.31 84 GLU A N 1
ATOM 632 C CA . GLU A 1 84 ? 2.466 -0.625 -12.684 1.00 89.31 84 GLU A CA 1
ATOM 633 C C . GLU A 1 84 ? 2.959 0.837 -12.731 1.00 89.31 84 GLU A C 1
ATOM 635 O O . GLU A 1 84 ? 2.186 1.779 -12.510 1.00 89.31 84 GLU A O 1
ATOM 640 N N . PRO A 1 85 ? 4.267 1.062 -12.954 1.00 86.12 85 PRO A N 1
ATOM 641 C CA . PRO A 1 85 ? 4.771 2.406 -13.201 1.00 86.12 85 PRO A CA 1
ATOM 642 C C . PRO A 1 85 ? 4.060 3.029 -14.411 1.00 86.12 85 PRO A C 1
ATOM 644 O O . PRO A 1 85 ? 3.615 2.328 -15.313 1.00 86.12 85 PRO A O 1
ATOM 647 N N . ASP A 1 86 ? 3.945 4.356 -14.411 1.00 82.56 86 ASP A N 1
ATOM 648 C CA . ASP A 1 86 ? 3.305 5.153 -15.470 1.00 82.56 86 ASP A CA 1
ATOM 649 C C . ASP A 1 86 ? 1.786 4.952 -15.651 1.00 82.56 86 ASP A C 1
ATOM 651 O O . ASP A 1 86 ? 1.160 5.666 -16.439 1.00 82.56 86 ASP A O 1
ATOM 655 N N . CYS A 1 87 ? 1.152 4.073 -14.866 1.00 82.94 87 CYS A N 1
ATOM 656 C CA . CYS A 1 87 ? -0.303 4.047 -14.747 1.00 82.94 87 CYS A CA 1
ATOM 657 C C . CYS A 1 87 ? -0.824 5.317 -14.047 1.00 82.94 87 CYS A C 1
ATOM 659 O O . CYS A 1 87 ? -0.189 5.831 -13.116 1.00 82.94 87 CYS A O 1
ATOM 661 N N . PRO A 1 88 ? -2.001 5.836 -14.449 1.00 83.88 88 PRO A N 1
ATOM 662 C CA . PRO A 1 88 ? -2.661 6.900 -13.706 1.00 83.88 88 PRO A CA 1
ATOM 663 C C . PRO A 1 88 ? -2.911 6.453 -12.266 1.00 83.88 88 PRO A C 1
ATOM 665 O O . PRO A 1 88 ? -3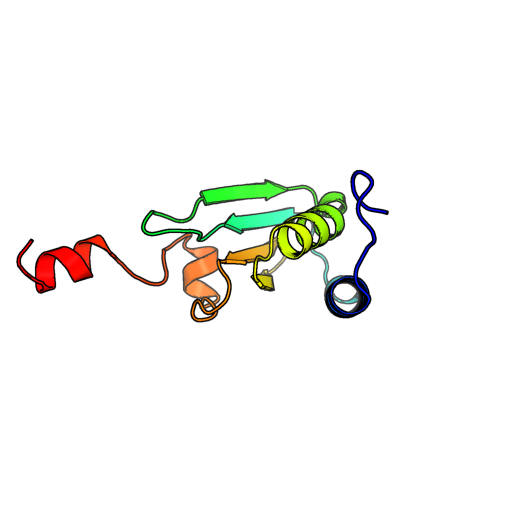.341 5.333 -12.040 1.00 83.88 88 PRO A O 1
ATOM 668 N N . LYS A 1 89 ? -2.697 7.334 -11.288 1.00 86.75 89 LYS A N 1
ATOM 669 C CA . LYS A 1 89 ? -3.016 7.035 -9.886 1.00 86.75 89 LYS A CA 1
ATOM 670 C C . LYS A 1 89 ? -4.515 6.715 -9.735 1.00 86.75 89 LYS A C 1
ATOM 672 O O . LYS A 1 89 ? -5.329 7.488 -10.253 1.00 86.75 89 LYS A O 1
ATOM 677 N N . PRO A 1 90 ? -4.910 5.681 -8.967 1.00 88.38 90 PRO A N 1
ATOM 678 C CA . PRO A 1 90 ? -6.310 5.346 -8.831 1.00 88.38 90 PRO A CA 1
ATOM 679 C C . PRO A 1 90 ? -7.027 6.319 -7.899 1.00 88.38 90 PRO A C 1
ATOM 681 O O . PRO A 1 90 ? -6.451 6.837 -6.934 1.00 88.38 90 PRO A O 1
ATOM 684 N N . SER A 1 91 ? -8.306 6.574 -8.183 1.00 91.00 91 SER A N 1
ATOM 685 C CA . SER A 1 91 ? -9.155 7.312 -7.249 1.00 91.00 91 SER A CA 1
ATOM 686 C C . SER A 1 91 ? -9.419 6.458 -6.004 1.00 91.00 91 SER A C 1
ATOM 688 O O . SER A 1 91 ? -9.411 5.229 -6.074 1.00 91.00 91 SER A O 1
ATOM 690 N N . HIS A 1 92 ? -9.693 7.090 -4.860 1.00 92.44 92 HIS A N 1
ATOM 691 C CA . HIS A 1 92 ? -10.044 6.337 -3.650 1.00 92.44 92 HIS A CA 1
ATOM 692 C C . HIS A 1 92 ? -11.283 5.464 -3.879 1.00 92.44 92 HIS A C 1
ATOM 694 O O . HIS A 1 92 ? -11.292 4.312 -3.461 1.00 92.44 92 HIS A O 1
ATOM 700 N N . ALA A 1 93 ? -12.279 5.973 -4.614 1.00 91.75 93 ALA A N 1
ATOM 701 C CA . ALA A 1 93 ? -13.489 5.225 -4.938 1.00 91.75 93 ALA A CA 1
ATOM 702 C C . ALA A 1 93 ? -13.177 3.940 -5.724 1.00 91.75 93 ALA A C 1
ATOM 704 O O . ALA A 1 93 ? -13.700 2.889 -5.372 1.00 91.75 93 ALA A O 1
ATOM 705 N N . ASN A 1 94 ? -12.271 3.997 -6.709 1.00 90.50 94 ASN A N 1
ATOM 706 C CA . ASN A 1 94 ? -11.834 2.811 -7.456 1.00 90.50 94 ASN A CA 1
ATOM 707 C C . ASN A 1 94 ? -11.138 1.790 -6.547 1.00 90.50 94 ASN A C 1
ATOM 709 O O . ASN A 1 94 ? -11.423 0.599 -6.626 1.00 90.50 94 ASN A O 1
ATOM 713 N N . VAL A 1 95 ? -10.256 2.252 -5.653 1.00 92.44 95 VAL A N 1
ATOM 714 C CA . VAL A 1 95 ? -9.536 1.366 -4.724 1.00 92.44 95 VAL A CA 1
ATOM 715 C C . VAL A 1 95 ? -10.499 0.690 -3.746 1.00 92.44 95 VAL A C 1
ATOM 717 O O . VAL A 1 95 ? -10.381 -0.509 -3.516 1.00 92.44 95 VAL A O 1
ATOM 720 N N . VAL A 1 96 ? -11.464 1.429 -3.191 1.00 92.94 96 VAL A N 1
ATOM 721 C CA . VAL A 1 96 ? -12.476 0.876 -2.273 1.00 92.94 96 VAL A CA 1
ATOM 722 C C . VAL A 1 96 ? -13.413 -0.094 -2.992 1.00 92.94 96 VAL A C 1
ATOM 724 O O . VAL A 1 96 ? -13.757 -1.133 -2.433 1.00 92.94 96 VAL A O 1
ATOM 727 N N . ALA A 1 97 ? -13.817 0.230 -4.222 1.00 91.31 97 ALA A N 1
ATOM 728 C CA . ALA A 1 97 ? -14.682 -0.618 -5.038 1.00 91.31 97 ALA A CA 1
ATOM 729 C C . ALA A 1 97 ? -13.953 -1.834 -5.640 1.00 91.31 97 ALA A C 1
ATOM 731 O O . ALA A 1 97 ? -14.609 -2.738 -6.156 1.00 91.31 97 ALA A O 1
ATOM 732 N N . GLU A 1 98 ? -12.618 -1.876 -5.556 1.00 90.44 98 GLU A N 1
ATOM 733 C CA . GLU A 1 98 ? -11.773 -2.885 -6.207 1.00 90.44 98 GLU A CA 1
ATOM 734 C C . GLU A 1 98 ? -12.021 -2.937 -7.727 1.00 90.44 98 GLU A C 1
ATOM 736 O O . GLU A 1 98 ? -12.125 -4.007 -8.334 1.00 90.44 98 GLU A O 1
ATOM 741 N N . GLU A 1 99 ? -12.143 -1.755 -8.336 1.00 84.56 99 GLU A N 1
ATOM 742 C CA . GLU A 1 99 ? -12.414 -1.561 -9.760 1.00 84.56 99 GLU A CA 1
ATOM 743 C C . GLU A 1 99 ? -11.170 -1.058 -10.493 1.00 84.56 99 GLU A C 1
ATOM 745 O O . GLU A 1 99 ? -10.480 -0.153 -10.015 1.00 84.56 99 GLU A O 1
ATOM 750 N N . ALA A 1 100 ? -10.905 -1.635 -11.668 1.00 77.06 100 ALA A N 1
ATOM 751 C CA . ALA A 1 100 ? -9.808 -1.208 -12.529 1.00 77.06 100 ALA A CA 1
ATOM 752 C C . ALA A 1 100 ? -10.004 0.253 -12.947 1.00 77.06 100 ALA A C 1
ATOM 754 O O . ALA A 1 100 ? -11.131 0.713 -13.152 1.00 77.06 100 ALA A O 1
ATOM 755 N N . LEU A 1 101 ? -8.903 0.981 -13.137 1.00 73.38 101 LEU A N 1
ATOM 756 C CA . LEU A 1 101 ? -8.979 2.336 -13.696 1.00 73.38 101 LEU A CA 1
ATOM 757 C C . LEU A 1 101 ? -9.427 2.372 -15.149 1.00 73.38 101 LEU A C 1
ATOM 759 O O . LEU A 1 101 ? -9.952 3.380 -15.622 1.00 73.38 101 LEU A O 1
ATOM 763 N N . VAL A 1 102 ? -9.168 1.282 -15.855 1.00 66.06 102 VAL A N 1
ATOM 764 C CA . VAL A 1 102 ? -9.462 1.133 -17.263 1.00 66.06 102 VAL A CA 1
ATOM 765 C C . VAL A 1 102 ? -10.237 -0.161 -17.426 1.00 66.06 102 VAL A C 1
ATOM 767 O O . VAL A 1 102 ? -9.712 -1.244 -17.182 1.00 66.06 102 VAL A O 1
ATOM 770 N N . ASP A 1 103 ? -11.487 -0.043 -17.862 1.00 62.94 103 ASP A N 1
ATOM 771 C CA . ASP A 1 103 ? -12.251 -1.188 -18.339 1.00 62.94 103 ASP A CA 1
ATOM 772 C C . ASP A 1 103 ? -11.711 -1.565 -19.727 1.00 62.94 103 ASP A C 1
ATOM 774 O O . ASP A 1 103 ? -12.099 -1.002 -20.757 1.00 62.94 103 ASP A O 1
ATOM 778 N N . VAL A 1 104 ? -10.728 -2.470 -19.744 1.00 59.97 104 VAL A N 1
ATOM 779 C CA . VAL A 1 104 ? -10.113 -2.949 -20.987 1.00 59.97 104 VAL A CA 1
AT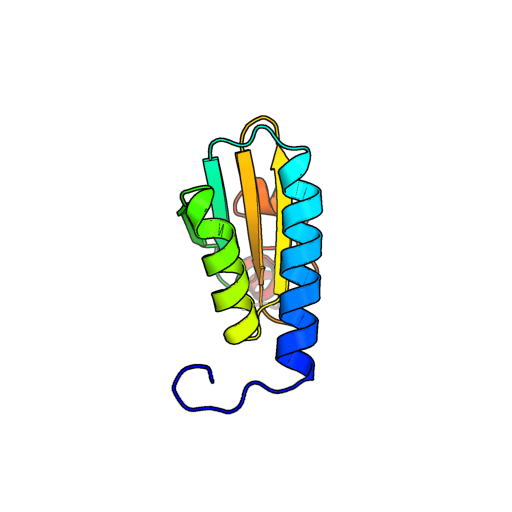OM 780 C C . VAL A 1 104 ? -11.151 -3.644 -21.870 1.00 59.97 104 VAL A C 1
ATOM 782 O O . VAL A 1 104 ? -11.086 -3.497 -23.088 1.00 59.97 104 VAL A O 1
ATOM 785 N N . ASP A 1 105 ? -12.170 -4.284 -21.292 1.00 54.22 105 ASP A N 1
ATOM 786 C CA . ASP A 1 105 ? -13.273 -4.869 -22.059 1.00 54.22 105 ASP A CA 1
ATOM 787 C C . ASP A 1 105 ? -14.127 -3.786 -22.737 1.00 54.22 105 ASP A C 1
ATOM 789 O O . ASP A 1 105 ? -14.544 -3.954 -23.886 1.00 54.22 105 ASP A O 1
ATOM 793 N N . ALA A 1 106 ? -14.366 -2.646 -22.082 1.00 57.12 106 ALA A N 1
ATOM 794 C CA . ALA A 1 106 ? -15.047 -1.505 -22.698 1.00 57.12 106 ALA A CA 1
ATOM 795 C C . ALA A 1 106 ? -14.200 -0.834 -23.793 1.00 57.12 106 ALA A C 1
ATOM 797 O O . ALA A 1 106 ? -14.733 -0.422 -24.831 1.00 57.12 106 ALA A O 1
ATOM 798 N N . LEU A 1 107 ? -12.881 -0.749 -23.608 1.00 58.50 107 LEU A N 1
ATOM 799 C CA . LEU A 1 107 ? -11.969 -0.252 -24.642 1.00 58.50 107 LEU A CA 1
ATOM 800 C C . LEU A 1 107 ? -11.909 -1.191 -25.850 1.00 58.50 107 LEU A C 1
ATOM 802 O O . LEU A 1 107 ? -11.970 -0.718 -26.981 1.00 58.50 107 LEU A O 1
ATOM 806 N N . LEU A 1 108 ? -11.862 -2.506 -25.636 1.00 58.59 108 LEU A N 1
ATOM 807 C CA . LEU A 1 108 ? -11.861 -3.492 -26.719 1.00 58.59 108 LEU A CA 1
ATOM 808 C C . LEU A 1 108 ? -13.197 -3.493 -27.475 1.00 58.59 108 LEU A C 1
ATOM 810 O O . LEU A 1 108 ? -13.197 -3.376 -28.702 1.00 58.59 108 LEU A O 1
ATOM 814 N N . LYS A 1 109 ? -14.328 -3.456 -26.755 1.00 57.72 109 LYS A N 1
ATOM 815 C CA . LYS A 1 109 ? -15.663 -3.317 -27.364 1.00 57.72 109 LYS A CA 1
ATOM 816 C C . LYS A 1 109 ? -15.821 -2.030 -28.168 1.00 57.72 109 LYS A C 1
ATOM 818 O O . LYS A 1 109 ? -16.450 -2.045 -29.224 1.00 57.72 109 LYS A O 1
ATOM 823 N N . SER A 1 110 ? -15.284 -0.908 -27.686 1.00 59.22 110 SER A N 1
ATOM 824 C CA . SER A 1 110 ? -15.343 0.369 -28.418 1.00 59.22 110 SER A CA 1
ATOM 825 C C . SER A 1 110 ? -14.361 0.434 -29.594 1.00 59.22 110 SER A C 1
ATOM 827 O O . SER A 1 110 ? -14.630 1.143 -30.563 1.00 59.22 110 SER A O 1
ATOM 829 N N . ALA A 1 111 ? -13.280 -0.352 -29.560 1.00 68.69 111 ALA A N 1
ATOM 830 C CA . ALA A 1 111 ? -12.355 -0.553 -30.674 1.00 68.69 111 ALA A CA 1
ATOM 831 C C . ALA A 1 111 ? -12.852 -1.570 -31.727 1.00 68.69 111 ALA A C 1
ATOM 833 O O . ALA A 1 111 ? -12.200 -1.739 -32.758 1.00 68.69 111 ALA A O 1
ATOM 834 N N . GLY A 1 112 ? -14.008 -2.210 -31.511 1.00 51.88 112 GLY A N 1
ATOM 835 C CA . GLY A 1 112 ? -14.630 -3.135 -32.464 1.00 51.88 112 GLY A CA 1
ATOM 836 C C . GLY A 1 112 ? -14.075 -4.563 -32.437 1.00 51.88 112 GLY A C 1
ATOM 837 O O . GLY A 1 112 ? -14.220 -5.272 -33.436 1.00 51.88 112 GLY A O 1
ATOM 838 N N . LEU A 1 113 ? -13.443 -4.963 -31.328 1.00 49.41 113 LEU A N 1
ATOM 839 C CA . LEU A 1 113 ? -13.013 -6.337 -31.040 1.00 49.41 113 LEU A CA 1
ATOM 840 C C . LEU A 1 113 ? -13.999 -7.045 -30.102 1.00 49.41 113 LEU A C 1
ATOM 842 O O . LEU A 1 113 ? -14.510 -6.392 -29.163 1.00 49.41 113 LEU A O 1
#

Secondary structure (DSSP, 8-state):
-BTTBPPPHHHHHHHHHHHHHHHHHHTT----EEEEEEE-SSSPPEEEEE-GGGHHHHHHHHHHTT-EEEEEEETTEEEEEEE-TTSPPPPHHHHHHT--SS-HHHHHHHTT-

pLDDT: mean 86.0, std 13.87, range [49.41, 97.88]

Sequence (113 aa):
MLNGRPVTPEFAEKLDTALTAYRAFAAGQQATSCRLVHDVGAGKPSAIDIAITEIEGRIFGCIAEGFSVGWFAEGVRTYLWVQEPDCPKPSHANVVAEEALVDVDALLKSAGL